Protein AF-A0A482XDY3-F1 (afdb_monomer)

Organism: Laodelphax striatellus (NCBI:txid195883)

pLDDT: mean 79.96, std 20.02, range [33.53, 96.75]

Structure (mmCIF, N/CA/C/O backbone):
data_AF-A0A482XDY3-F1
#
_entry.id   AF-A0A482XDY3-F1
#
loop_
_atom_site.group_PDB
_atom_site.id
_atom_site.type_symbol
_atom_site.label_atom_id
_atom_site.label_alt_id
_atom_site.label_comp_id
_atom_site.label_asym_id
_atom_site.label_entity_id
_atom_site.label_seq_id
_atom_site.pdbx_PDB_ins_code
_atom_site.Cartn_x
_atom_site.Cartn_y
_atom_site.Cartn_z
_atom_site.occupancy
_atom_site.B_iso_or_equiv
_atom_site.auth_seq_id
_atom_site.auth_comp_id
_atom_site.auth_asym_id
_atom_site.auth_atom_id
_atom_site.pdbx_PDB_model_num
ATOM 1 N N . MET A 1 1 ? 16.933 -29.757 8.454 1.00 33.53 1 MET A N 1
ATOM 2 C CA . MET A 1 1 ? 16.660 -28.741 7.417 1.00 33.53 1 MET A CA 1
ATOM 3 C C . MET A 1 1 ? 15.612 -27.794 7.980 1.00 33.53 1 MET A C 1
ATOM 5 O O . MET A 1 1 ? 14.429 -28.053 7.827 1.00 33.53 1 MET A O 1
ATOM 9 N N . ALA A 1 2 ? 16.037 -26.795 8.759 1.00 35.44 2 ALA A N 1
ATOM 10 C CA . ALA A 1 2 ? 15.120 -25.804 9.316 1.00 35.44 2 ALA A CA 1
ATOM 11 C C . ALA A 1 2 ? 14.667 -24.886 8.176 1.00 35.44 2 ALA A C 1
ATOM 13 O O . ALA A 1 2 ? 15.511 -24.300 7.497 1.00 35.44 2 ALA A O 1
ATOM 14 N N . ALA A 1 3 ? 13.361 -24.817 7.930 1.00 41.53 3 ALA A N 1
ATOM 15 C CA . ALA A 1 3 ? 12.794 -23.846 7.011 1.00 41.53 3 ALA A CA 1
ATOM 16 C C . ALA A 1 3 ? 13.097 -22.453 7.573 1.00 41.53 3 ALA A C 1
ATOM 18 O O . ALA A 1 3 ? 12.608 -22.087 8.640 1.00 41.53 3 ALA A O 1
ATOM 19 N N . VAL A 1 4 ? 13.967 -21.708 6.896 1.00 51.69 4 VAL A N 1
ATOM 20 C CA . VAL A 1 4 ? 14.117 -20.278 7.150 1.00 51.69 4 VAL A CA 1
ATOM 21 C C . VAL A 1 4 ? 12.780 -19.665 6.760 1.00 51.69 4 VAL A C 1
ATOM 23 O O . VAL A 1 4 ? 12.429 -19.691 5.581 1.00 51.69 4 VAL A O 1
ATOM 26 N N . GLU A 1 5 ? 12.017 -19.156 7.728 1.00 53.97 5 GLU A N 1
ATOM 27 C CA . GLU A 1 5 ? 10.906 -18.263 7.416 1.00 53.97 5 GLU A CA 1
ATOM 28 C C . GLU A 1 5 ? 11.499 -17.024 6.744 1.00 53.97 5 GLU A C 1
ATOM 30 O O . GLU A 1 5 ? 12.007 -16.110 7.393 1.00 53.97 5 GLU A O 1
ATOM 35 N N . GLN A 1 6 ? 11.529 -17.033 5.414 1.00 57.75 6 GLN A N 1
ATOM 36 C CA . GLN A 1 6 ? 11.842 -15.845 4.646 1.00 57.75 6 GLN A CA 1
ATOM 37 C C . GLN A 1 6 ? 10.634 -14.926 4.758 1.00 57.75 6 GLN A C 1
ATOM 39 O O . GLN A 1 6 ? 9.616 -15.130 4.097 1.00 57.75 6 GLN A O 1
ATOM 44 N N . SER A 1 7 ? 10.757 -13.920 5.619 1.00 73.62 7 SER A N 1
ATOM 45 C CA . SER A 1 7 ? 9.860 -12.776 5.629 1.00 73.62 7 SER A CA 1
ATOM 46 C C . SER A 1 7 ? 9.754 -12.211 4.213 1.00 73.62 7 SER A C 1
ATOM 48 O O . SER A 1 7 ? 10.759 -11.909 3.560 1.00 73.62 7 SER A O 1
ATOM 50 N N . ALA A 1 8 ? 8.527 -12.121 3.700 1.00 90.62 8 ALA A N 1
ATOM 51 C CA . ALA A 1 8 ? 8.287 -11.591 2.367 1.00 90.62 8 ALA A CA 1
ATOM 52 C C . ALA A 1 8 ? 8.815 -10.150 2.295 1.00 90.62 8 ALA A C 1
ATOM 54 O O . ALA A 1 8 ? 8.566 -9.344 3.192 1.00 90.62 8 ALA A O 1
ATOM 55 N N . CYS A 1 9 ? 9.532 -9.807 1.227 1.00 94.88 9 CYS A N 1
ATOM 56 C CA . CYS A 1 9 ? 10.047 -8.459 1.024 1.00 94.88 9 CYS A CA 1
ATOM 57 C C . CYS A 1 9 ? 9.762 -7.967 -0.392 1.00 94.88 9 CYS A C 1
ATOM 59 O O . CYS A 1 9 ? 9.761 -8.736 -1.351 1.00 94.88 9 CYS A O 1
ATOM 61 N N . PHE A 1 10 ? 9.532 -6.664 -0.515 1.00 94.88 10 PHE A N 1
ATOM 62 C CA . PHE A 1 10 ? 9.544 -5.975 -1.793 1.00 94.88 10 PHE A CA 1
ATOM 63 C C . PHE A 1 10 ? 10.984 -5.575 -2.113 1.00 94.88 10 PHE A C 1
ATOM 65 O O . PHE A 1 10 ? 11.669 -4.974 -1.285 1.00 94.88 10 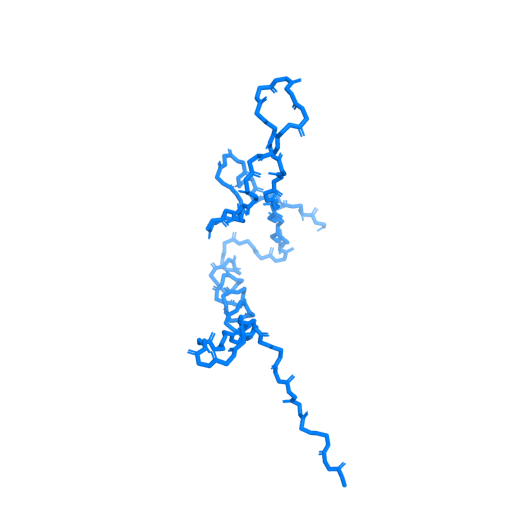PHE A O 1
ATOM 72 N N . SER A 1 11 ? 11.454 -5.922 -3.305 1.00 95.62 11 SER A N 1
ATOM 73 C CA . SER A 1 11 ? 12.783 -5.578 -3.802 1.00 95.62 11 SER A CA 1
ATOM 74 C C . SER A 1 11 ? 12.723 -5.427 -5.315 1.00 95.62 11 SER A C 1
ATOM 76 O O . SER A 1 11 ? 11.957 -6.122 -5.978 1.00 95.62 11 SER A O 1
ATOM 78 N N . MET A 1 12 ? 13.538 -4.525 -5.857 1.00 96.44 12 MET A N 1
ATOM 79 C CA . MET A 1 12 ? 13.646 -4.274 -7.295 1.00 96.44 12 MET A CA 1
ATOM 80 C C . MET A 1 12 ? 14.945 -4.852 -7.884 1.00 96.44 12 MET A C 1
ATOM 82 O O . MET A 1 12 ? 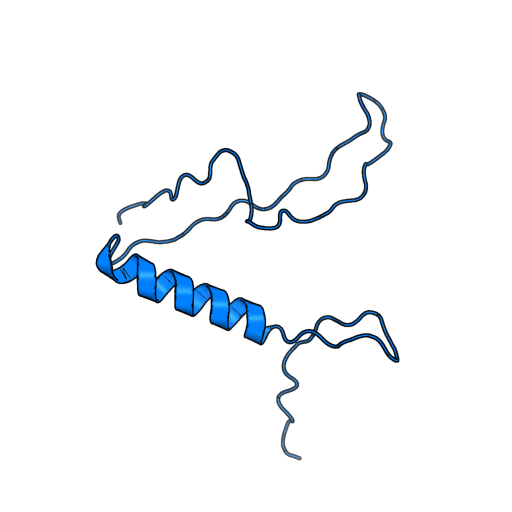15.378 -4.431 -8.952 1.00 96.44 12 MET A O 1
ATOM 86 N N . GLY A 1 13 ? 15.566 -5.812 -7.192 1.00 93.88 13 GLY A N 1
ATOM 87 C CA . GLY A 1 13 ? 16.807 -6.463 -7.609 1.00 93.88 13 GLY A CA 1
ATOM 88 C C . GLY A 1 13 ? 18.011 -6.076 -6.754 1.00 93.88 13 GLY A C 1
ATOM 89 O O . GLY A 1 13 ? 17.877 -5.514 -5.659 1.00 93.88 13 GLY A O 1
ATOM 90 N N . ASP A 1 14 ? 19.194 -6.407 -7.257 1.00 93.94 14 ASP A N 1
ATOM 91 C CA . ASP A 1 14 ? 20.449 -6.237 -6.533 1.00 93.94 14 ASP A CA 1
ATOM 92 C C . ASP A 1 14 ? 20.712 -4.766 -6.191 1.00 93.94 14 ASP 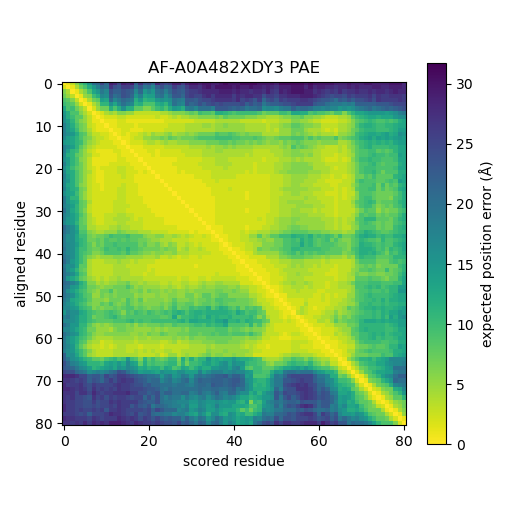A C 1
ATOM 94 O O . ASP A 1 14 ? 20.366 -3.853 -6.938 1.00 93.94 14 ASP A O 1
ATOM 98 N N . HIS A 1 15 ? 21.297 -4.536 -5.014 1.00 95.00 15 HIS A N 1
ATOM 99 C CA . HIS A 1 15 ? 21.590 -3.206 -4.463 1.00 95.00 15 HIS A CA 1
ATOM 100 C C . HIS A 1 15 ? 20.375 -2.292 -4.203 1.00 95.00 15 HIS A C 1
ATOM 102 O O . HIS A 1 15 ? 20.555 -1.153 -3.775 1.00 95.00 15 HIS A O 1
ATOM 108 N N . THR A 1 16 ? 19.141 -2.778 -4.377 1.00 96.75 16 THR A N 1
ATOM 109 C CA . THR A 1 16 ? 17.929 -2.058 -3.955 1.00 96.75 16 THR A CA 1
ATOM 110 C C . THR A 1 16 ? 17.583 -2.381 -2.502 1.00 96.75 16 THR A C 1
ATOM 112 O O . THR A 1 16 ? 17.816 -3.495 -2.021 1.00 96.75 16 THR A O 1
ATOM 115 N N . LEU A 1 17 ? 17.023 -1.409 -1.775 1.00 96.06 17 LEU A N 1
ATOM 116 C CA . LEU A 1 17 ? 16.579 -1.641 -0.403 1.00 96.06 17 LEU A CA 1
ATOM 117 C C . LEU A 1 17 ? 15.442 -2.670 -0.399 1.00 96.06 17 LEU A C 1
ATOM 119 O O . LEU A 1 17 ? 14.398 -2.458 -1.013 1.00 96.06 17 LEU A O 1
ATOM 123 N N . LYS A 1 18 ? 15.635 -3.767 0.336 1.00 96.06 18 LYS A N 1
ATOM 124 C CA . LYS A 1 18 ? 14.582 -4.754 0.577 1.00 96.06 18 LYS A CA 1
ATOM 125 C C . LYS A 1 18 ? 13.634 -4.219 1.644 1.00 96.06 18 LYS A C 1
ATOM 127 O O . LYS A 1 18 ? 14.047 -3.984 2.777 1.00 96.06 18 LYS A O 1
ATOM 132 N N . VAL A 1 19 ? 12.369 -4.035 1.285 1.00 95.69 19 VAL A N 1
ATOM 133 C CA . VAL A 1 19 ? 11.330 -3.534 2.189 1.00 95.69 19 VAL A CA 1
ATOM 134 C C . VAL A 1 19 ? 10.535 -4.720 2.750 1.00 95.69 19 VAL A C 1
ATOM 136 O O . VAL A 1 19 ? 9.838 -5.384 1.982 1.00 95.69 19 VAL A O 1
ATOM 139 N N . PRO A 1 20 ? 10.618 -5.016 4.059 1.00 95.31 20 PRO A N 1
ATOM 140 C CA . PRO A 1 20 ? 9.918 -6.149 4.666 1.00 95.31 20 PRO A CA 1
ATOM 141 C C . PRO A 1 20 ? 8.398 -5.938 4.694 1.00 95.31 20 PRO A C 1
ATOM 143 O O . PRO A 1 20 ? 7.921 -4.850 5.028 1.00 95.31 20 PRO A O 1
ATOM 146 N N . MET A 1 21 ? 7.614 -6.981 4.406 1.00 93.25 21 MET A N 1
ATOM 147 C CA . MET A 1 21 ? 6.148 -6.925 4.498 1.00 93.25 21 MET A CA 1
ATOM 148 C C . MET A 1 21 ? 5.657 -6.750 5.946 1.00 93.25 21 MET A C 1
ATOM 150 O O . MET A 1 21 ? 4.551 -6.247 6.176 1.00 93.25 21 MET A O 1
ATOM 154 N N . GLU A 1 22 ? 6.497 -7.069 6.935 1.00 94.56 22 GLU A N 1
ATOM 155 C CA . GLU A 1 22 ? 6.274 -6.810 8.361 1.00 94.56 22 GLU A CA 1
ATOM 156 C C . GLU A 1 22 ? 6.044 -5.324 8.652 1.00 94.56 22 GLU A C 1
ATOM 158 O O . GLU A 1 22 ? 5.300 -4.996 9.578 1.00 94.56 22 GLU A O 1
ATOM 163 N N . LEU A 1 23 ? 6.617 -4.424 7.842 1.00 93.88 23 LEU A N 1
ATOM 164 C CA . LEU A 1 23 ? 6.395 -2.982 7.947 1.00 93.88 23 LEU A CA 1
ATOM 165 C C . LEU A 1 23 ? 4.896 -2.662 7.869 1.00 93.88 23 LEU A C 1
ATOM 167 O O . LEU A 1 23 ? 4.350 -1.964 8.726 1.00 93.88 23 LEU A O 1
ATOM 171 N N . PHE A 1 24 ? 4.199 -3.224 6.880 1.00 92.69 24 PHE A N 1
ATOM 172 C CA . PHE A 1 24 ? 2.768 -2.988 6.692 1.00 92.69 24 PHE A CA 1
ATOM 173 C C . PHE A 1 24 ? 1.922 -3.713 7.745 1.00 92.69 24 PHE A C 1
ATOM 175 O O . PHE A 1 24 ? 0.895 -3.186 8.176 1.00 92.69 24 PHE A O 1
ATOM 182 N N . ALA A 1 25 ? 2.351 -4.892 8.208 1.00 92.56 25 ALA A N 1
ATOM 183 C CA . ALA A 1 25 ? 1.690 -5.590 9.312 1.00 92.56 25 ALA A CA 1
ATOM 184 C C . ALA A 1 25 ? 1.745 -4.779 10.616 1.00 92.56 25 ALA A C 1
ATOM 186 O O . ALA A 1 25 ? 0.735 -4.660 11.314 1.00 92.56 25 ALA A O 1
ATOM 187 N N . LEU A 1 26 ? 2.893 -4.167 10.915 1.00 94.94 26 LEU A N 1
ATOM 188 C CA . LEU A 1 26 ? 3.067 -3.286 12.066 1.00 94.94 26 LEU A CA 1
ATOM 189 C C . LEU A 1 26 ? 2.176 -2.041 11.968 1.00 94.94 26 LEU A C 1
ATOM 191 O O . LEU A 1 26 ? 1.555 -1.659 12.959 1.00 94.94 26 LEU A O 1
ATOM 195 N N . ASN A 1 27 ? 2.048 -1.448 10.779 1.00 93.75 27 ASN A N 1
ATOM 196 C CA . ASN A 1 27 ? 1.156 -0.306 10.563 1.00 93.75 27 ASN A CA 1
ATOM 197 C C . ASN A 1 27 ? -0.313 -0.661 10.840 1.00 93.75 27 ASN A C 1
ATOM 199 O O . ASN A 1 27 ? -0.993 0.080 11.550 1.00 93.75 27 ASN A O 1
ATOM 203 N N . ARG A 1 28 ? -0.789 -1.822 10.363 1.00 93.69 28 ARG A N 1
ATOM 204 C CA . ARG A 1 28 ? -2.156 -2.300 10.649 1.00 93.69 28 ARG A CA 1
ATOM 2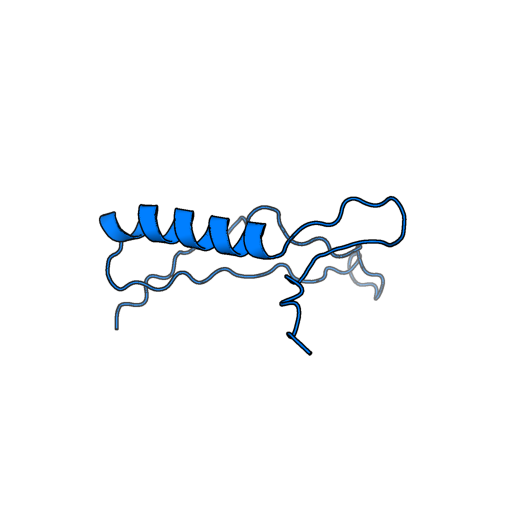05 C C . ARG A 1 28 ? -2.391 -2.523 12.144 1.00 93.69 28 ARG A C 1
ATOM 207 O O . ARG A 1 28 ? -3.441 -2.139 12.650 1.00 93.69 28 ARG A O 1
ATOM 214 N N . ARG A 1 29 ? -1.411 -3.090 12.861 1.00 95.19 29 ARG A N 1
ATOM 215 C CA . ARG A 1 29 ? -1.487 -3.279 14.323 1.00 95.19 29 ARG A CA 1
ATOM 216 C C . ARG A 1 29 ? -1.612 -1.944 15.056 1.00 95.19 29 ARG A C 1
ATOM 218 O O . ARG A 1 29 ? -2.553 -1.770 15.821 1.00 95.19 29 ARG A O 1
ATOM 225 N N . ARG A 1 30 ? -0.739 -0.980 14.743 1.00 95.12 30 ARG A N 1
ATOM 226 C CA . ARG A 1 30 ? -0.764 0.369 15.337 1.00 95.12 30 ARG A CA 1
ATOM 227 C C . ARG A 1 30 ? -2.086 1.094 15.083 1.00 95.12 30 ARG A C 1
ATOM 229 O O . ARG A 1 30 ? -2.591 1.782 15.965 1.00 95.12 30 ARG A O 1
ATOM 236 N N . LEU A 1 31 ? -2.645 0.951 13.880 1.00 92.12 31 LEU A N 1
ATOM 237 C CA . LEU A 1 31 ? -3.950 1.521 13.548 1.00 92.12 31 LEU A CA 1
ATOM 238 C C . LEU A 1 31 ? -5.066 0.867 14.373 1.00 92.12 31 LEU A C 1
ATOM 240 O O . LEU A 1 31 ? -5.848 1.575 14.999 1.00 92.12 31 LEU A O 1
ATOM 244 N N . ALA A 1 32 ? -5.116 -0.466 14.410 1.00 91.44 32 ALA A N 1
ATOM 245 C CA . ALA A 1 32 ? -6.123 -1.203 15.167 1.00 91.44 32 ALA A CA 1
ATOM 246 C C . ALA A 1 32 ? -6.066 -0.886 16.669 1.00 91.44 32 ALA A C 1
ATOM 248 O O . ALA A 1 32 ? -7.105 -0.668 17.281 1.00 91.44 32 ALA A O 1
ATOM 249 N N . GLU A 1 33 ? -4.871 -0.801 17.258 1.00 93.69 33 GLU A N 1
ATOM 250 C CA . GLU A 1 33 ? -4.686 -0.416 18.663 1.00 93.69 33 GLU A CA 1
ATOM 251 C C . GLU A 1 33 ? -5.284 0.961 18.960 1.00 93.69 33 GLU A C 1
ATOM 253 O O . GLU A 1 33 ? -6.045 1.098 19.912 1.00 93.69 33 GLU A O 1
ATOM 258 N N . ARG A 1 34 ? -5.031 1.952 18.098 1.00 91.69 34 ARG A N 1
ATOM 259 C CA . ARG A 1 34 ? -5.603 3.301 18.239 1.00 91.69 34 ARG A CA 1
ATOM 260 C C . ARG A 1 34 ? -7.115 3.348 18.022 1.00 91.69 34 ARG A C 1
ATOM 262 O O . ARG A 1 34 ? -7.781 4.225 18.565 1.00 91.69 34 ARG A O 1
ATOM 269 N N . LEU A 1 35 ? -7.657 2.457 17.195 1.00 91.38 35 LEU A N 1
ATOM 270 C CA . LEU A 1 35 ? -9.089 2.414 16.905 1.00 91.38 35 LEU A CA 1
ATOM 271 C C . LEU A 1 35 ? -9.885 1.624 17.942 1.00 91.38 35 LEU A C 1
ATOM 273 O O . LEU A 1 35 ? -11.057 1.931 18.121 1.00 91.38 35 LEU A O 1
ATOM 277 N N . ARG A 1 36 ? -9.280 0.675 18.668 1.00 90.62 36 ARG A N 1
ATOM 278 C CA . ARG A 1 36 ? -9.971 -0.113 19.708 1.00 90.62 36 ARG A CA 1
ATOM 279 C C . ARG A 1 36 ? -10.663 0.751 20.761 1.00 90.62 36 ARG A C 1
ATOM 281 O O . ARG A 1 36 ? -11.734 0.377 21.220 1.00 90.62 36 ARG A O 1
ATOM 288 N N . GLU A 1 37 ? -10.082 1.898 21.109 1.00 90.12 37 GLU A N 1
ATOM 289 C CA . GLU A 1 37 ? -10.666 2.846 22.071 1.00 90.12 37 GLU A CA 1
ATOM 290 C C . GLU A 1 37 ? -11.889 3.592 21.515 1.00 90.12 37 GLU A C 1
ATOM 292 O O . GLU A 1 37 ? -12.766 3.994 22.273 1.00 90.12 37 GLU A O 1
ATOM 297 N N . LYS A 1 38 ? -11.954 3.791 20.194 1.00 89.69 38 LYS A N 1
ATOM 298 C CA . LYS A 1 38 ? -12.983 4.611 19.532 1.00 89.69 38 LYS A CA 1
ATOM 299 C C . LYS A 1 38 ? -14.083 3.785 18.866 1.00 89.69 38 LYS A C 1
ATOM 301 O O . LYS A 1 38 ? -15.201 4.259 18.712 1.00 89.69 38 LYS A O 1
ATOM 306 N N . ALA A 1 39 ? -13.734 2.583 18.427 1.00 87.38 39 ALA A N 1
ATOM 307 C CA . ALA A 1 39 ? -14.508 1.725 17.545 1.00 87.38 39 ALA A CA 1
ATOM 308 C C . ALA A 1 39 ? -14.265 0.244 17.908 1.00 87.38 39 ALA A C 1
ATOM 310 O O . ALA A 1 39 ? -13.657 -0.502 17.130 1.00 87.38 39 ALA A O 1
ATOM 311 N N . PRO A 1 40 ? -14.674 -0.201 19.112 1.00 88.31 40 PRO A N 1
ATOM 312 C CA . PRO A 1 40 ? -14.548 -1.601 19.496 1.00 88.31 40 PRO A CA 1
ATOM 313 C C . PRO A 1 40 ? -15.385 -2.488 18.560 1.00 88.31 40 PRO A C 1
ATOM 315 O O . PRO A 1 40 ? -16.407 -2.061 18.028 1.00 88.31 40 PRO A O 1
ATOM 318 N N . HIS A 1 41 ? -14.928 -3.723 18.333 1.00 89.12 41 HIS A N 1
ATOM 319 C CA . HIS A 1 41 ? -15.604 -4.722 17.483 1.00 89.12 41 HIS A CA 1
ATOM 320 C C . HIS A 1 41 ? -15.897 -4.282 16.038 1.00 89.12 41 HIS A C 1
ATOM 322 O O . HIS A 1 41 ? 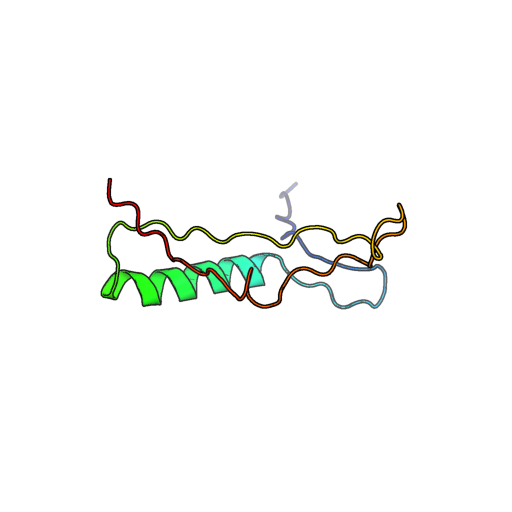-16.739 -4.869 15.369 1.00 89.12 41 HIS A O 1
ATOM 328 N N . SER A 1 42 ? -15.190 -3.270 15.540 1.00 87.81 42 SER A N 1
ATOM 329 C CA . SER A 1 42 ? -15.395 -2.735 14.195 1.00 87.81 42 SER A CA 1
ATOM 330 C C . SER A 1 42 ? -14.350 -3.242 13.206 1.00 87.81 42 SER A C 1
ATOM 332 O O . SER A 1 42 ? -13.226 -3.588 13.581 1.00 87.81 42 SER A O 1
ATOM 334 N N . ILE A 1 43 ? -14.712 -3.247 11.924 1.00 88.94 43 ILE A N 1
ATOM 335 C CA . ILE A 1 43 ? -13.829 -3.617 10.816 1.00 88.94 43 ILE A CA 1
ATOM 336 C C . ILE A 1 43 ? -13.441 -2.352 10.050 1.00 88.94 43 ILE A C 1
ATOM 338 O O . ILE A 1 43 ? -14.282 -1.506 9.755 1.00 88.94 43 ILE A O 1
ATOM 342 N N . VAL A 1 44 ? -12.154 -2.224 9.723 1.00 87.44 44 VAL A N 1
ATOM 343 C CA . VAL A 1 44 ? -11.658 -1.152 8.854 1.00 87.44 44 VAL A CA 1
ATOM 344 C C . VAL A 1 44 ? -11.667 -1.651 7.417 1.00 87.44 44 VAL A C 1
ATOM 346 O O . VAL A 1 44 ? -10.994 -2.631 7.099 1.00 87.44 44 VAL A O 1
ATOM 349 N N . VAL A 1 45 ? -12.392 -0.947 6.554 1.00 87.12 45 VAL A N 1
ATOM 350 C CA . VAL A 1 45 ? -12.405 -1.180 5.109 1.00 87.12 45 VAL A CA 1
ATOM 351 C C . VAL A 1 45 ? -11.669 -0.024 4.441 1.00 87.12 45 VAL A C 1
ATOM 353 O O . VAL A 1 45 ? -12.011 1.134 4.666 1.00 87.12 45 VAL A O 1
ATOM 356 N N . LEU A 1 46 ? -10.636 -0.342 3.658 1.00 84.88 46 LEU A N 1
ATO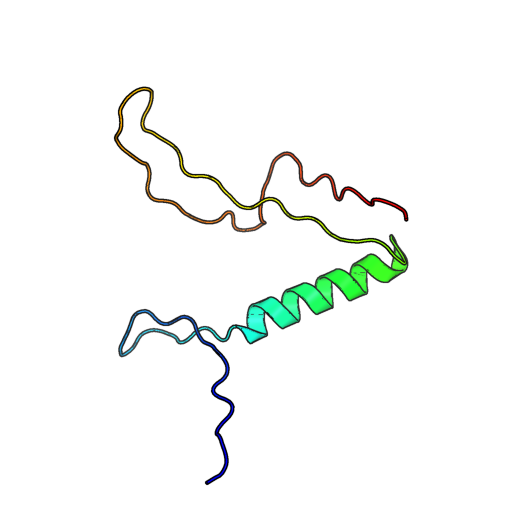M 357 C CA . LEU A 1 46 ? -9.877 0.623 2.863 1.00 84.88 46 LEU A CA 1
ATOM 358 C C . LEU A 1 46 ? -10.077 0.298 1.386 1.00 84.88 46 LEU A C 1
ATOM 360 O O . LEU A 1 46 ? -9.923 -0.857 0.984 1.00 84.88 46 LEU A O 1
ATOM 364 N N . GLN A 1 47 ? -10.409 1.310 0.591 1.00 83.94 47 GLN A N 1
ATOM 365 C CA . GLN A 1 47 ? -10.518 1.176 -0.855 1.00 83.94 47 GLN A CA 1
ATOM 366 C C . GLN A 1 47 ? -9.133 1.373 -1.483 1.00 83.94 47 GLN A C 1
ATOM 368 O O . GLN A 1 47 ? -8.427 2.326 -1.161 1.00 83.94 47 GLN A O 1
ATOM 373 N N . GLY A 1 48 ? -8.725 0.446 -2.350 1.00 84.88 48 GLY A N 1
ATOM 374 C CA . GLY A 1 48 ? -7.501 0.601 -3.135 1.00 84.88 48 GLY A CA 1
ATOM 375 C C . GLY A 1 48 ? -7.692 1.569 -4.300 1.00 84.88 48 GLY A C 1
ATOM 376 O O . GLY A 1 48 ? -8.815 1.774 -4.759 1.00 84.88 48 GLY A O 1
ATOM 377 N N . GLY A 1 49 ? -6.584 2.120 -4.796 1.00 84.50 49 GLY A N 1
ATOM 378 C CA . GLY A 1 49 ? -6.586 2.900 -6.030 1.00 84.50 49 GLY A CA 1
ATOM 379 C C . GLY A 1 49 ? -7.047 2.080 -7.240 1.00 84.50 49 GLY A C 1
ATOM 380 O O . GLY A 1 49 ? -6.998 0.848 -7.233 1.00 84.50 49 GLY A O 1
ATOM 381 N N . SER A 1 50 ? -7.460 2.784 -8.291 1.00 88.25 50 SER A N 1
ATOM 382 C CA . SER A 1 50 ? -7.855 2.212 -9.584 1.00 88.25 50 SER A CA 1
ATOM 383 C C . SER A 1 50 ? -7.015 2.811 -10.710 1.00 88.25 50 SER A C 1
ATOM 385 O O . SER A 1 50 ? -6.458 3.900 -10.552 1.00 88.25 50 SER A O 1
ATOM 387 N N . ASP A 1 51 ? -6.895 2.090 -11.824 1.00 90.25 51 ASP A N 1
ATOM 388 C CA . ASP A 1 51 ? -6.238 2.606 -13.023 1.00 90.25 51 ASP A CA 1
ATOM 389 C C . ASP A 1 51 ? -7.017 3.789 -13.606 1.00 90.25 51 ASP A C 1
ATOM 391 O O . ASP A 1 51 ? -8.211 3.971 -13.361 1.00 90.25 51 ASP A O 1
ATOM 395 N N . SER A 1 52 ? -6.324 4.641 -14.355 1.00 90.44 52 SER A N 1
ATOM 396 C CA . SER A 1 52 ? -6.928 5.812 -14.985 1.00 90.44 52 SER A CA 1
ATOM 397 C C . SER A 1 52 ? -6.397 5.985 -16.396 1.00 90.44 52 SER A C 1
ATOM 399 O O . SER A 1 52 ? -5.188 5.936 -16.629 1.00 90.44 52 SER A O 1
ATOM 401 N N . HIS A 1 53 ? -7.317 6.237 -17.318 1.00 92.38 53 HIS A N 1
ATOM 402 C CA . HIS A 1 53 ? -7.025 6.432 -18.730 1.00 92.38 53 HIS A CA 1
ATOM 403 C C . HIS A 1 53 ? -6.768 7.910 -19.048 1.00 92.38 53 HIS A C 1
ATOM 405 O O . HIS A 1 53 ? -7.280 8.824 -18.392 1.00 92.38 53 HIS A O 1
ATOM 411 N N . HIS A 1 54 ? -5.991 8.157 -20.094 1.00 92.69 54 HIS A N 1
ATOM 412 C CA . HIS A 1 54 ? -5.770 9.473 -20.667 1.00 92.69 54 HIS A CA 1
ATOM 413 C C . HIS A 1 54 ? -7.028 9.893 -21.432 1.00 92.69 54 HIS A C 1
ATOM 415 O O . HIS A 1 54 ? -7.239 9.534 -22.589 1.00 92.69 54 HIS A O 1
ATOM 421 N N . HIS A 1 55 ? -7.864 10.707 -20.793 1.00 89.69 55 HIS A N 1
ATOM 422 C CA . HIS A 1 55 ? -9.121 11.175 -21.376 1.00 89.69 55 HIS A CA 1
ATOM 423 C C . HIS A 1 55 ? -10.020 10.002 -21.809 1.00 89.69 55 HIS A C 1
ATOM 425 O O . HIS A 1 55 ? -10.450 9.213 -20.975 1.00 89.69 55 HIS A O 1
ATOM 431 N N . CYS A 1 56 ? -10.335 9.923 -23.101 1.00 93.12 56 CYS A N 1
ATOM 432 C CA . CYS A 1 56 ? -11.142 8.880 -23.717 1.00 93.12 56 CYS A CA 1
ATOM 433 C C . CYS A 1 56 ? -10.321 7.914 -24.586 1.00 93.12 56 CYS A C 1
ATOM 435 O O . CYS A 1 56 ? -10.921 7.150 -25.341 1.00 93.12 56 CYS A O 1
ATOM 437 N N . SER A 1 57 ? -8.984 7.963 -24.531 1.00 94.19 57 SER A N 1
ATOM 438 C CA . SER A 1 57 ? -8.142 6.975 -25.210 1.00 94.19 57 SER A CA 1
ATOM 439 C C . SER A 1 57 ? -7.893 5.750 -24.329 1.00 94.19 57 SER A C 1
ATOM 441 O O . SER A 1 57 ? -8.139 5.760 -23.128 1.00 94.19 57 SER A O 1
ATOM 443 N N . ASP A 1 58 ? -7.365 4.698 -24.942 1.00 93.12 58 ASP A N 1
ATOM 444 C CA . ASP A 1 58 ? -6.882 3.464 -24.313 1.00 93.12 58 ASP A CA 1
ATOM 445 C C . ASP A 1 58 ? -5.451 3.594 -23.757 1.00 93.12 58 ASP A C 1
ATOM 447 O O . ASP A 1 58 ? -4.771 2.599 -23.518 1.00 93.12 58 ASP A O 1
ATOM 451 N N . VAL A 1 59 ? -4.963 4.825 -23.577 1.00 95.19 59 VAL A N 1
ATOM 452 C CA . VAL A 1 59 ? -3.625 5.088 -23.036 1.00 95.19 59 VAL A CA 1
ATOM 453 C C . VAL A 1 59 ? -3.729 5.270 -21.530 1.00 95.19 59 VAL A C 1
ATOM 455 O O . VAL A 1 59 ? -4.444 6.155 -21.073 1.00 95.19 59 VAL A O 1
ATOM 458 N N . ASP A 1 60 ? -2.980 4.486 -20.761 1.00 92.88 60 ASP A N 1
ATOM 459 C CA . ASP A 1 60 ? -3.058 4.500 -19.298 1.00 92.88 60 ASP A CA 1
ATOM 460 C C . ASP A 1 60 ? -2.022 5.417 -18.644 1.00 92.88 60 ASP A C 1
ATOM 462 O O . ASP A 1 60 ? -0.850 5.457 -19.034 1.00 92.88 60 ASP A O 1
ATOM 466 N N . TYR A 1 61 ? -2.433 6.085 -17.562 1.00 92.00 61 TYR A N 1
ATOM 467 C CA . TYR A 1 61 ? -1.483 6.631 -16.600 1.00 92.00 61 TYR A CA 1
ATOM 468 C C . TYR A 1 61 ? -0.811 5.486 -15.839 1.00 92.00 61 TYR A C 1
ATOM 470 O O . TYR A 1 61 ? 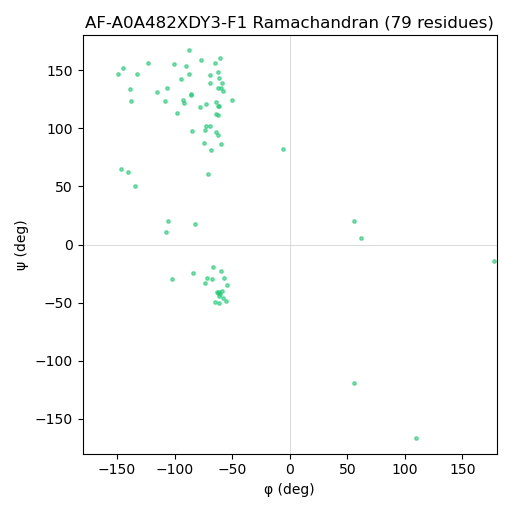-1.431 4.476 -15.509 1.00 92.00 61 TYR A O 1
ATOM 478 N N . LYS A 1 62 ? 0.466 5.660 -15.477 1.00 93.19 62 LYS A N 1
ATOM 479 C CA . LYS A 1 62 ? 1.155 4.689 -14.621 1.00 93.19 62 LYS A CA 1
ATOM 480 C C . LYS A 1 62 ? 0.454 4.603 -13.265 1.00 93.19 62 LYS A C 1
ATOM 482 O O . LYS A 1 62 ? 0.475 5.572 -12.504 1.00 93.19 62 LYS A O 1
ATOM 487 N N . PHE A 1 63 ? -0.047 3.416 -12.937 1.00 91.81 63 PHE A N 1
ATOM 488 C CA . PHE A 1 63 ? -0.635 3.146 -11.635 1.00 91.81 63 PHE A CA 1
ATOM 489 C C . PHE A 1 63 ? 0.346 3.415 -10.493 1.00 91.81 63 PHE A C 1
ATOM 491 O O . PHE A 1 63 ? 1.493 2.948 -10.494 1.00 91.81 63 PHE A O 1
ATOM 498 N N . GLN A 1 64 ? -0.132 4.142 -9.489 1.00 88.31 64 GLN A N 1
ATOM 499 C CA . GLN A 1 64 ? 0.547 4.329 -8.217 1.00 88.31 64 GLN A CA 1
ATOM 500 C C . GLN A 1 64 ? -0.491 4.232 -7.107 1.00 88.31 64 GLN A C 1
ATOM 502 O O . GLN A 1 64 ? -1.473 4.969 -7.099 1.00 88.31 64 GLN A O 1
ATOM 507 N N . GLN A 1 65 ? -0.267 3.313 -6.170 1.00 85.25 65 GLN A N 1
ATOM 508 C CA . GLN A 1 65 ? -1.143 3.163 -5.015 1.00 85.25 65 GLN A CA 1
ATOM 509 C C . GLN A 1 65 ? -1.120 4.445 -4.174 1.00 85.25 65 GLN A C 1
ATOM 511 O O . GLN A 1 65 ? -0.042 4.970 -3.878 1.00 85.25 65 GLN A O 1
ATOM 516 N N . ALA A 1 66 ? -2.294 4.920 -3.755 1.00 76.19 66 ALA A N 1
ATOM 517 C CA . ALA A 1 66 ? -2.403 6.092 -2.898 1.00 76.19 66 ALA A CA 1
ATOM 518 C C . ALA A 1 66 ? -1.648 5.875 -1.576 1.00 76.19 66 ALA A C 1
ATOM 520 O O . ALA A 1 66 ? -1.729 4.808 -0.958 1.00 76.19 66 ALA A O 1
ATOM 521 N N . GLY A 1 67 ? -0.936 6.909 -1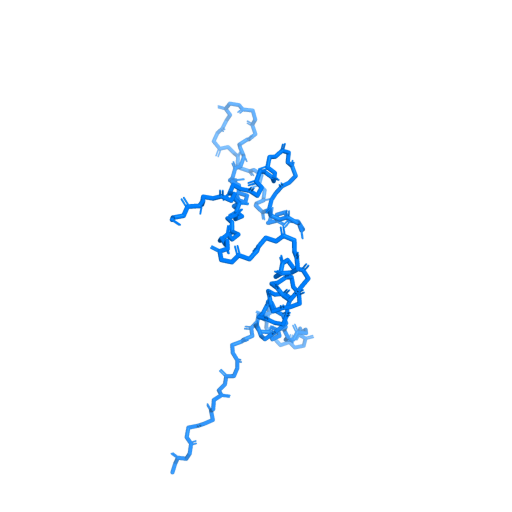.112 1.00 71.56 67 GLY A N 1
ATOM 522 C CA . GLY A 1 67 ? -0.145 6.844 0.125 1.00 71.56 67 GLY A CA 1
ATOM 523 C C . GLY A 1 67 ? -0.983 6.529 1.371 1.00 71.56 67 GLY A C 1
ATOM 524 O O . GLY A 1 67 ? -0.468 6.007 2.358 1.00 71.56 67 GLY A O 1
ATOM 525 N N . ASN A 1 68 ? -2.283 6.809 1.306 1.00 65.56 68 ASN A N 1
ATOM 526 C CA . ASN A 1 68 ? -3.279 6.566 2.337 1.00 65.56 68 ASN A CA 1
ATOM 527 C C . ASN A 1 68 ? -4.557 5.922 1.758 1.00 65.56 68 ASN A C 1
ATOM 529 O O . ASN A 1 68 ? -5.616 6.459 2.030 1.00 65.56 68 ASN A O 1
ATOM 533 N N . LEU A 1 69 ? -4.472 4.837 0.966 1.00 57.41 69 LEU A N 1
ATOM 534 C CA . LEU A 1 69 ? -5.612 4.045 0.419 1.00 57.41 69 LEU A CA 1
ATOM 535 C C . LEU A 1 69 ? -7.033 4.457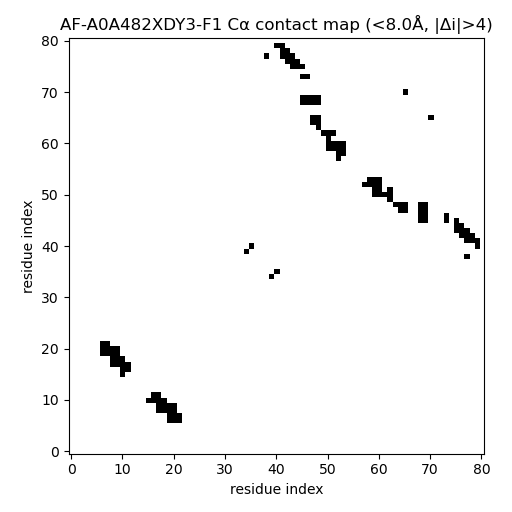 0.928 1.00 57.41 69 LEU A C 1
ATOM 537 O O . LEU A 1 69 ? -7.530 3.853 1.879 1.00 57.41 69 LEU A O 1
ATOM 541 N N . ASP A 1 70 ? -7.767 5.462 0.445 1.00 48.88 70 ASP A N 1
ATOM 542 C CA . ASP A 1 70 ? -7.579 6.477 -0.591 1.00 48.88 70 ASP A CA 1
ATOM 543 C C . ASP A 1 70 ? -8.272 7.786 -0.116 1.00 48.88 70 ASP A C 1
ATOM 545 O O . ASP A 1 70 ? -9.239 7.755 0.661 1.00 48.88 70 ASP A O 1
ATOM 549 N N . SER A 1 71 ? -7.792 8.955 -0.551 1.00 46.34 71 SER A N 1
ATOM 550 C CA . SER A 1 71 ? -8.354 10.261 -0.180 1.00 46.34 71 SER A CA 1
ATOM 551 C C . SER A 1 71 ? -9.526 10.639 -1.089 1.00 46.34 71 SER A C 1
ATOM 553 O O . SER A 1 71 ? -9.318 11.169 -2.173 1.00 46.34 71 SER A O 1
ATOM 555 N N . LEU A 1 72 ? -10.750 10.383 -0.621 1.00 38.94 72 LEU A N 1
ATOM 556 C CA . LEU A 1 72 ? -11.936 11.268 -0.716 1.00 38.94 72 LEU A CA 1
ATOM 557 C C . LEU A 1 72 ? -13.193 10.606 -0.126 1.00 38.94 72 LEU A C 1
ATOM 559 O O . LEU A 1 72 ? -14.143 11.301 0.220 1.00 38.94 72 LEU A O 1
ATOM 563 N N . LEU A 1 73 ? -13.167 9.293 0.105 1.00 42.06 73 LEU A N 1
ATOM 564 C CA . LEU A 1 73 ? -14.157 8.574 0.906 1.00 42.06 73 LEU A CA 1
ATOM 565 C C . LEU A 1 73 ? -13.467 7.506 1.760 1.00 42.06 73 LEU A C 1
ATOM 567 O O . LEU A 1 73 ? -13.787 6.325 1.680 1.00 42.06 73 LEU A O 1
ATOM 571 N N . ALA A 1 74 ? -12.576 7.914 2.666 1.00 42.62 74 ALA A N 1
ATOM 572 C CA . ALA A 1 74 ? -12.325 7.108 3.859 1.00 42.62 74 ALA A CA 1
ATOM 573 C C . ALA A 1 74 ? -13.561 7.194 4.778 1.00 42.62 74 ALA A C 1
ATOM 575 O O . ALA A 1 74 ? -13.498 7.682 5.906 1.00 42.62 74 ALA A O 1
ATOM 576 N N . GLN A 1 75 ? -14.721 6.751 4.284 1.00 44.34 75 GLN A N 1
ATOM 577 C CA . GLN A 1 75 ? -15.761 6.250 5.157 1.00 44.34 75 GLN A CA 1
ATOM 578 C C . GLN A 1 75 ? -15.144 5.008 5.787 1.00 44.34 75 GLN A C 1
ATOM 580 O O . GLN A 1 75 ? -15.127 3.937 5.186 1.00 44.34 75 GLN A O 1
ATOM 585 N N . ILE A 1 76 ? -14.597 5.153 6.994 1.00 51.75 76 ILE A N 1
ATOM 586 C CA . ILE A 1 76 ? -14.489 4.016 7.903 1.00 51.75 76 ILE A CA 1
ATOM 587 C C . ILE A 1 76 ? -15.938 3.565 8.099 1.00 51.75 76 ILE A C 1
ATOM 589 O O . ILE A 1 76 ? -16.646 4.067 8.967 1.00 51.75 76 ILE A O 1
ATOM 593 N N . SER A 1 77 ? -16.420 2.704 7.204 1.00 48.31 77 SER A N 1
ATOM 594 C CA . SER A 1 77 ? -17.748 2.128 7.292 1.00 48.31 77 SER A CA 1
ATOM 595 C C . SER A 1 77 ? -17.664 1.104 8.408 1.00 48.31 77 SER A C 1
ATOM 597 O O . SER A 1 77 ? -17.306 -0.052 8.196 1.00 48.31 77 SER A O 1
ATOM 599 N N . MET A 1 78 ? -17.887 1.575 9.635 1.00 53.03 78 MET A N 1
ATOM 600 C CA . MET A 1 78 ? -18.068 0.733 10.806 1.00 53.03 78 MET A CA 1
ATOM 601 C C . MET A 1 78 ? -19.396 -0.001 10.623 1.00 53.03 78 MET A C 1
ATOM 603 O O . MET A 1 78 ? -20.433 0.435 11.116 1.00 53.03 78 MET A O 1
ATOM 607 N N . HIS A 1 79 ? -19.387 -1.089 9.857 1.00 46.22 79 HIS A N 1
ATOM 608 C CA . HIS A 1 79 ? -20.492 -2.035 9.878 1.00 46.22 79 HIS A CA 1
ATOM 609 C C . HIS A 1 79 ? -20.461 -2.744 11.237 1.00 46.22 79 HIS A C 1
ATOM 611 O O . HIS A 1 79 ? -19.608 -3.595 11.486 1.00 46.22 79 HIS A O 1
ATOM 617 N N . LEU A 1 80 ? -21.359 -2.316 12.128 1.00 36.88 80 LEU A N 1
ATOM 618 C CA . LEU A 1 80 ? -21.776 -3.071 13.305 1.00 36.88 80 LEU A CA 1
ATOM 619 C C . LEU A 1 80 ? -22.434 -4.365 12.813 1.00 36.88 80 LEU A C 1
ATOM 621 O O . LEU A 1 80 ? -23.419 -4.307 12.076 1.00 36.88 80 LEU A O 1
ATOM 625 N N . ALA A 1 81 ? -21.860 -5.503 13.194 1.00 36.34 81 ALA A N 1
ATOM 626 C CA . ALA A 1 81 ? -22.570 -6.776 13.232 1.00 36.34 81 ALA A CA 1
ATOM 627 C C . ALA A 1 81 ? -23.223 -6.938 14.608 1.00 36.34 81 ALA A C 1
ATOM 629 O O . ALA A 1 81 ? -22.590 -6.502 15.600 1.00 36.34 81 ALA A O 1
#

Mean predicted aligned error: 9.29 Å

Secondary structure (DSSP, 8-state):
--------EE--STTSPPEETHHHHHHHHHHHHHHHTTSTT-----PPP---BSTTSSPBPPP---TTS-SS---------

Solvent-accessible surface area (backbone atoms only — not comparable to full-atom values): 5428 Å² total; per-residue (Å²): 135,81,81,75,83,73,75,57,59,51,63,87,53,89,96,44,76,70,44,54,52,64,59,59,54,52,50,53,51,58,50,50,63,68,36,47,84,80,46,64,92,49,54,85,61,67,54,74,68,76,82,50,55,51,82,90,49,96,48,68,54,84,77,70,76,49,98,65,46,38,96,87,71,74,57,67,58,62,61,79,124

InterPro domains:
  IPR029149 Creatinase/Aminopeptidase P/Spt16, N-terminal [G3DSA:3.40.350.10] (7-69)
  IPR029149 Creatinase/Aminopeptidase P/Spt16, N-terminal [SSF53092] (19-68)
  IPR052433 Xaa-Pro dipeptidase-like [PTHR48480] (1-66)

Foldseek 3Di:
DDPDPPQDWDAPDPPTDTHGPVVVVVVVVVVVVVCCVVQNPFDFDAAWDDWDADPPDPHTDDDDTDPRSHPDDSPSVRPDD

Sequence (81 aa):
MAAVEQSACFSMGDHTLKVPMELFALNRRRLAERLREKAPHSIVVLQGGSDSHHHCSDVDYKFQQAGNLDSLLAQISMHLA

Radius of gyration: 18.03 Å; Cα contacts (8 Å, |Δi|>4): 67; chains: 1; bounding box: 44×40×47 Å